Protein AF-A0A0F9ECY3-F1 (afdb_monomer)

Radius of gyration: 12.52 Å; Cα contacts (8 Å, |Δi|>4): 23; chains: 1; bounding box: 2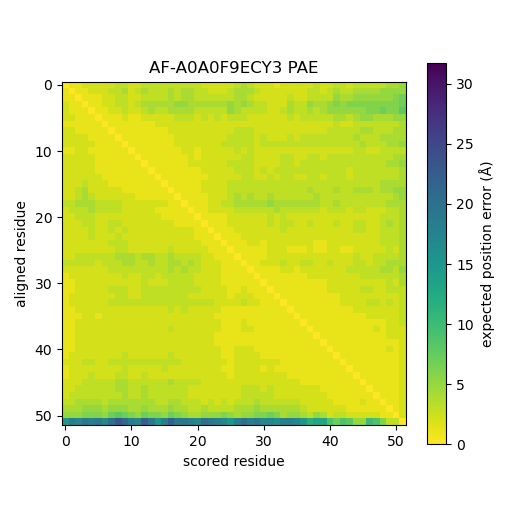6×20×34 Å

Solvent-accessible surface area (backbone atoms only — not comparable to full-atom values): 3446 Å² total; per-residue (Å²): 132,54,60,90,88,47,71,52,71,71,53,48,52,58,47,69,69,35,92,89,51,80,92,82,79,80,70,96,60,91,64,57,45,70,59,42,49,54,55,50,49,54,56,43,28,60,76,79,55,84,72,117

Secondary structure (DSSP, 8-state):
---TT---HHHHHHHHT-TT------SSSPPPHHHHHHHHHHHHHHHHSS--

Nearest PDB structures (foldseek):
  4j3c-assembly1_B  TM=9.918E-01  e=2.877E-04  Sinorhizobium meliloti 1021
  4j3c-assembly1_A  TM=9.905E-01  e=1.614E-03  Sinorhizobium meliloti 1021

Mean predicted aligned error: 2.47 Å

Sequence (52 aa):
IGPEGGFSERERERLRRQAYARSVTLGPRILRADTAAVAAMTVWQQTFGDWT

Foldseek 3Di:
DAAQVGDDPVVVVVQVPDPPHDDDDLPDDDDGPVRCVVSVVVVCCVPPNDPD

Structure (mmCIF, N/CA/C/O backbone):
data_AF-A0A0F9ECY3-F1
#
_entry.id   AF-A0A0F9ECY3-F1
#
loop_
_atom_site.group_PDB
_atom_site.id
_atom_site.type_symbol
_atom_site.label_atom_id
_atom_site.label_alt_id
_atom_site.label_comp_id
_atom_site.label_asym_id
_atom_site.label_entity_id
_atom_site.label_seq_id
_atom_site.pdbx_PDB_ins_code
_atom_site.Cartn_x
_atom_site.Cartn_y
_atom_site.Cartn_z
_atom_site.occupancy
_atom_site.B_iso_or_equiv
_atom_site.auth_seq_id
_atom_site.auth_comp_id
_atom_site.auth_asym_id
_atom_site.auth_atom_id
_atom_site.pdbx_PDB_model_num
ATOM 1 N N . ILE A 1 1 ? 0.052 1.774 1.894 1.00 96.00 1 ILE A N 1
ATOM 2 C CA . ILE A 1 1 ? 1.067 1.246 2.838 1.00 96.00 1 ILE A CA 1
ATOM 3 C C . ILE A 1 1 ? 0.981 2.081 4.110 1.00 96.00 1 ILE A C 1
ATOM 5 O O . ILE A 1 1 ? 0.807 3.285 3.982 1.00 96.00 1 ILE A O 1
ATOM 9 N N . GLY A 1 2 ? 0.951 1.457 5.289 1.00 94.12 2 GLY A N 1
ATOM 10 C CA . GLY A 1 2 ? 0.884 2.167 6.577 1.00 94.12 2 GLY A CA 1
ATOM 11 C C . GLY A 1 2 ? 2.267 2.317 7.225 1.00 94.12 2 GLY A C 1
ATOM 12 O O . GLY A 1 2 ? 3.232 1.783 6.677 1.00 94.12 2 GLY A O 1
ATOM 13 N N . PRO A 1 3 ? 2.365 3.007 8.376 1.00 94.50 3 PRO A N 1
ATOM 14 C CA . PRO A 1 3 ? 3.594 3.063 9.173 1.00 94.50 3 PRO A CA 1
ATOM 15 C C . PRO A 1 3 ? 3.939 1.683 9.763 1.00 94.50 3 PRO A C 1
ATOM 17 O O . PRO A 1 3 ? 3.164 0.733 9.636 1.00 94.50 3 PRO A O 1
ATOM 20 N N . GLU A 1 4 ? 5.070 1.567 10.458 1.00 92.31 4 GLU A N 1
ATOM 21 C CA . GLU A 1 4 ? 5.560 0.322 11.069 1.00 92.31 4 GLU A CA 1
ATOM 22 C C . GLU A 1 4 ? 4.547 -0.303 12.041 1.00 92.31 4 GLU A C 1
ATOM 24 O O . GLU A 1 4 ? 4.377 -1.520 12.058 1.00 92.31 4 GLU A O 1
ATOM 29 N N . GLY A 1 5 ? 3.826 0.525 12.806 1.00 92.81 5 GLY A N 1
ATOM 30 C CA . GLY A 1 5 ? 2.744 0.087 13.700 1.00 92.81 5 GLY A CA 1
ATOM 31 C C . GLY A 1 5 ? 1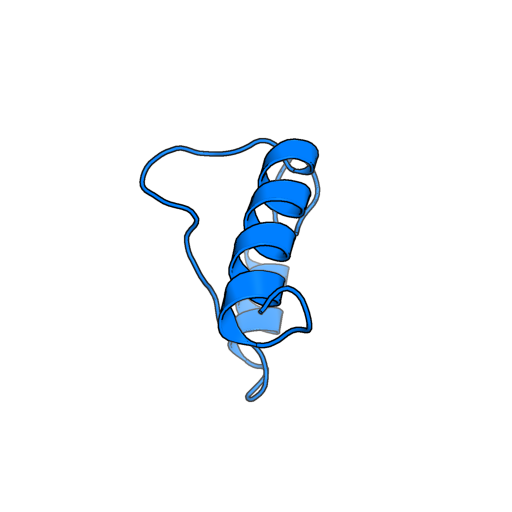.436 -0.285 12.985 1.00 92.81 5 GLY A C 1
ATOM 32 O O . GLY A 1 5 ? 0.479 -0.722 13.623 1.00 92.81 5 GLY A O 1
ATOM 33 N N . GLY A 1 6 ? 1.379 -0.120 11.662 1.00 95.06 6 GLY A N 1
ATOM 34 C CA . GLY A 1 6 ? 0.183 -0.301 10.852 1.00 95.06 6 GLY A CA 1
ATOM 35 C C . GLY A 1 6 ? -0.876 0.782 11.077 1.00 95.06 6 GLY A C 1
ATOM 36 O O . GLY A 1 6 ? -0.669 1.771 11.773 1.00 95.06 6 GLY A O 1
ATOM 37 N N . PHE A 1 7 ? -2.037 0.597 10.448 1.00 96.88 7 PHE A N 1
ATOM 38 C CA . PHE A 1 7 ? -3.197 1.464 10.658 1.00 96.88 7 PHE A CA 1
ATOM 39 C C . PHE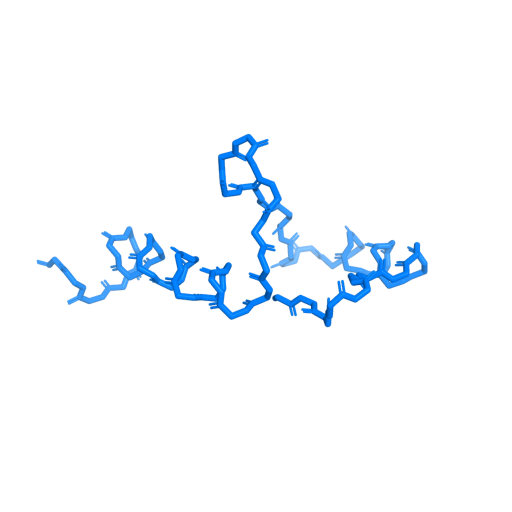 A 1 7 ? -3.918 1.106 11.958 1.00 96.88 7 PHE A C 1
ATOM 41 O O . PHE A 1 7 ? -4.148 -0.083 12.218 1.00 96.88 7 PHE A O 1
ATOM 48 N N . SER A 1 8 ? -4.356 2.123 12.700 1.00 97.75 8 SER A N 1
ATOM 49 C CA . SER A 1 8 ? -5.303 1.979 13.811 1.00 97.75 8 SER A CA 1
ATOM 50 C C . SER A 1 8 ? -6.664 1.464 13.325 1.00 97.75 8 SER A C 1
ATOM 52 O O . SER A 1 8 ? -6.992 1.567 12.139 1.00 97.75 8 SER A O 1
ATOM 54 N N . GLU A 1 9 ? -7.504 0.943 14.225 1.00 97.69 9 GLU A N 1
ATOM 55 C CA . GLU A 1 9 ? -8.827 0.435 13.822 1.00 97.69 9 GLU A CA 1
ATOM 56 C C . GLU A 1 9 ? -9.697 1.536 13.197 1.00 97.69 9 GLU A C 1
ATOM 58 O O . GLU A 1 9 ? -10.278 1.340 12.132 1.00 97.69 9 GLU A O 1
ATOM 63 N N . ARG A 1 10 ? -9.673 2.750 13.764 1.00 98.19 10 ARG A N 1
ATOM 64 C CA . ARG A 1 10 ? -10.390 3.913 13.217 1.00 98.19 10 ARG A CA 1
ATOM 65 C C . ARG A 1 10 ? -9.958 4.251 11.786 1.00 98.19 10 ARG A C 1
ATOM 67 O O . ARG A 1 10 ? -10.791 4.611 10.952 1.00 98.19 10 ARG A O 1
ATOM 74 N N . GLU A 1 11 ? -8.665 4.160 11.483 1.00 97.88 11 GLU A N 1
ATOM 75 C CA . GLU A 1 11 ? -8.153 4.388 10.128 1.00 97.88 11 GLU A CA 1
ATOM 76 C C . GLU A 1 11 ? -8.556 3.267 9.172 1.00 97.88 11 GLU A C 1
ATOM 78 O O . GLU A 1 11 ? -8.970 3.557 8.047 1.00 97.88 11 GLU A O 1
ATOM 83 N N . ARG A 1 12 ? -8.498 2.005 9.619 1.00 96.62 12 ARG A N 1
ATOM 84 C CA . ARG A 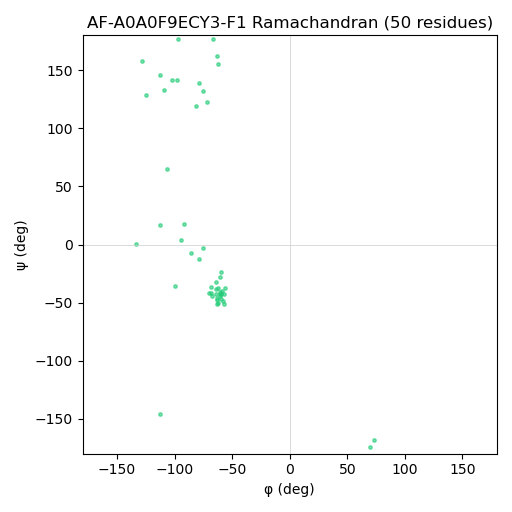1 12 ? -8.946 0.844 8.833 1.00 96.62 12 ARG A CA 1
ATOM 85 C C . ARG A 1 12 ? -10.418 0.961 8.475 1.00 96.62 12 ARG A C 1
ATOM 87 O O . ARG A 1 12 ? -10.773 0.790 7.314 1.00 96.62 12 ARG A O 1
ATOM 94 N N . GLU A 1 13 ? -11.269 1.303 9.435 1.00 97.50 13 GLU A N 1
ATOM 95 C CA . GLU A 1 13 ? -12.688 1.548 9.189 1.00 97.50 13 GLU A CA 1
ATOM 96 C C . GLU A 1 13 ? -12.911 2.698 8.204 1.00 97.50 13 GLU A C 1
ATOM 98 O O . GLU A 1 13 ? -13.719 2.578 7.283 1.00 97.50 13 GLU A O 1
ATOM 103 N N . ARG A 1 14 ? -12.176 3.809 8.357 1.00 97.50 14 ARG A N 1
ATOM 104 C CA . ARG A 1 14 ? -12.265 4.943 7.428 1.00 97.50 14 ARG A CA 1
ATOM 105 C C . ARG A 1 14 ? -11.903 4.532 6.001 1.00 97.50 14 ARG A C 1
ATOM 107 O O . ARG A 1 14 ? -12.599 4.955 5.083 1.00 97.50 14 ARG A O 1
ATOM 114 N N . LEU A 1 15 ? -10.854 3.727 5.822 1.00 96.94 15 LEU A N 1
ATOM 115 C CA . LEU A 1 15 ? -10.437 3.208 4.516 1.00 96.94 15 LEU A CA 1
ATOM 116 C C . LEU A 1 15 ? -11.466 2.227 3.943 1.00 96.94 15 LEU A C 1
ATOM 118 O O . LEU A 1 15 ? -11.829 2.354 2.781 1.00 96.94 15 LEU A O 1
ATOM 122 N N . ARG A 1 16 ? -11.995 1.304 4.759 1.00 96.62 16 ARG A N 1
ATOM 123 C CA . ARG A 1 16 ? -13.029 0.338 4.341 1.00 96.62 16 ARG A CA 1
ATOM 124 C C . ARG A 1 16 ? -14.319 1.008 3.855 1.00 96.62 16 ARG A C 1
ATOM 126 O O . ARG A 1 16 ? -15.022 0.420 3.044 1.00 96.62 16 ARG A O 1
ATOM 133 N N . ARG A 1 17 ? -14.637 2.214 4.341 1.00 97.62 17 ARG A N 1
ATOM 134 C CA . ARG A 1 17 ? -15.816 2.985 3.905 1.00 97.62 17 ARG A CA 1
ATOM 135 C C . ARG A 1 17 ? -15.637 3.704 2.564 1.00 97.62 17 ARG A C 1
ATOM 137 O O . ARG A 1 17 ? -16.623 4.193 2.024 1.00 97.62 17 ARG A O 1
ATOM 144 N N . GLN A 1 18 ? -14.421 3.808 2.029 1.00 98.25 18 GLN A N 1
ATOM 145 C CA . GLN A 1 18 ? -14.204 4.447 0.730 1.00 98.25 18 GLN A CA 1
ATOM 146 C C . GLN A 1 18 ? -14.513 3.454 -0.392 1.00 98.25 18 GLN A C 1
ATOM 148 O O . GLN A 1 18 ? -13.840 2.435 -0.515 1.00 98.25 18 GLN A O 1
ATOM 153 N N . ALA A 1 19 ? -15.495 3.769 -1.241 1.00 98.00 19 ALA A N 1
ATOM 154 C CA . ALA A 1 19 ? -15.916 2.888 -2.338 1.00 98.00 19 ALA A CA 1
ATOM 155 C C . ALA A 1 19 ? -14.794 2.582 -3.350 1.00 98.00 19 ALA A C 1
ATOM 157 O O . ALA A 1 19 ? -14.821 1.555 -4.019 1.00 98.00 19 ALA A O 1
ATOM 158 N N . TYR A 1 20 ? -13.794 3.459 -3.441 1.00 97.12 20 TYR A N 1
ATOM 159 C CA . TYR A 1 20 ? -12.638 3.332 -4.330 1.00 97.12 20 TYR A CA 1
ATOM 160 C C . TYR A 1 20 ? -11.410 2.688 -3.661 1.00 97.12 20 TYR A C 1
ATOM 162 O O . TYR A 1 20 ? -10.348 2.622 -4.274 1.00 97.12 20 TYR A O 1
ATOM 170 N N . ALA A 1 21 ? -11.511 2.231 -2.407 1.00 96.94 21 ALA A N 1
ATOM 171 C CA . ALA A 1 21 ? -10.404 1.596 -1.698 1.00 96.94 21 ALA A CA 1
ATOM 172 C C . ALA A 1 21 ? -10.644 0.092 -1.520 1.00 96.94 21 ALA A C 1
ATOM 174 O O . ALA A 1 21 ? -11.692 -0.343 -1.044 1.00 96.94 21 ALA A O 1
ATOM 175 N N . ARG A 1 22 ? -9.626 -0.718 -1.832 1.00 95.38 22 ARG A N 1
ATOM 176 C CA . ARG A 1 22 ? -9.652 -2.169 -1.624 1.00 95.38 22 ARG A CA 1
ATOM 177 C C . ARG A 1 22 ? -8.469 -2.621 -0.776 1.00 95.38 22 ARG A C 1
ATOM 179 O O . ARG A 1 22 ? -7.322 -2.313 -1.077 1.00 95.38 22 ARG A O 1
ATOM 186 N N . SER A 1 23 ? -8.746 -3.387 0.278 1.00 95.38 23 SER A N 1
ATOM 187 C CA . SER A 1 23 ? -7.708 -4.073 1.049 1.00 95.38 23 SER A CA 1
ATOM 188 C C . SER A 1 23 ? -7.194 -5.292 0.286 1.00 95.38 23 SER A C 1
ATOM 190 O O . SER A 1 23 ? -7.998 -6.124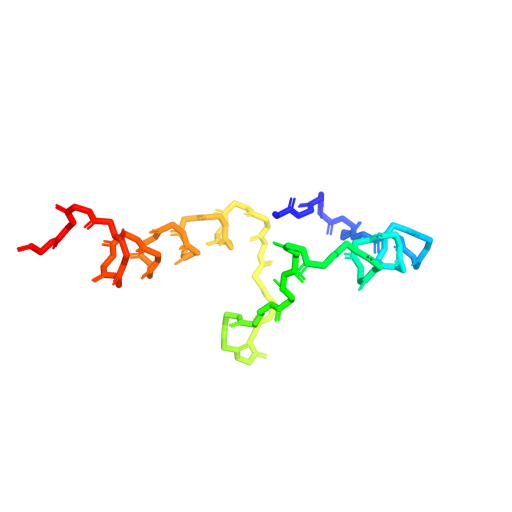 -0.143 1.00 95.38 23 SER A O 1
ATOM 192 N N . VAL A 1 24 ? -5.874 -5.429 0.192 1.00 95.69 24 VAL A N 1
ATOM 193 C CA . VAL A 1 24 ? -5.189 -6.575 -0.421 1.00 95.69 24 VAL A CA 1
ATOM 194 C C . VAL A 1 24 ? -4.141 -7.144 0.535 1.00 95.69 24 VAL A C 1
ATOM 196 O O . VAL A 1 24 ? -3.674 -6.444 1.436 1.00 95.69 24 VAL A O 1
ATOM 199 N N . THR A 1 25 ? -3.774 -8.409 0.343 1.00 96.81 25 THR A N 1
ATOM 200 C CA . THR A 1 25 ? -2.688 -9.082 1.068 1.00 96.81 25 THR A CA 1
ATOM 201 C C . THR A 1 25 ? -1.537 -9.402 0.112 1.00 96.81 25 THR A C 1
ATOM 203 O O . THR A 1 25 ? -1.761 -9.695 -1.059 1.00 96.81 25 THR A O 1
ATOM 206 N N . LEU A 1 26 ? -0.296 -9.352 0.607 1.00 97.50 26 LEU A N 1
ATOM 207 C CA . LEU A 1 26 ? 0.920 -9.682 -0.151 1.00 97.50 26 LEU A CA 1
ATOM 208 C C . LEU A 1 26 ? 1.481 -11.030 0.320 1.00 97.50 26 LEU A C 1
ATOM 210 O O . LEU A 1 26 ? 2.551 -11.116 0.922 1.00 97.50 26 LEU A O 1
ATOM 214 N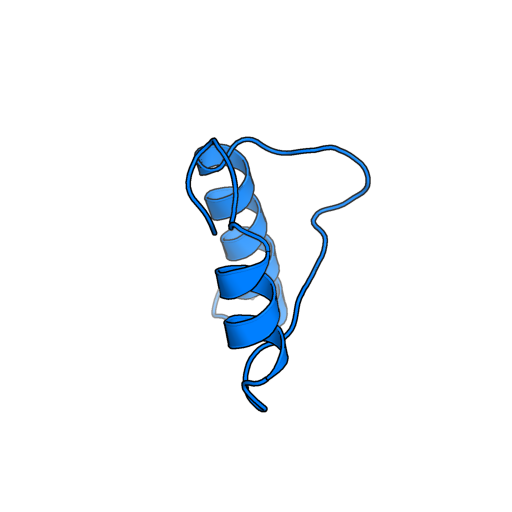 N . GLY A 1 27 ? 0.712 -12.093 0.082 1.00 97.00 27 GLY A N 1
ATOM 215 C CA . GLY A 1 27 ? 1.025 -13.434 0.576 1.00 97.00 27 GLY A CA 1
ATOM 216 C C . GLY A 1 27 ? 0.803 -13.599 2.091 1.00 97.00 27 GLY A C 1
ATOM 217 O O . GLY A 1 27 ? 0.178 -12.751 2.728 1.00 97.00 27 GLY A O 1
ATOM 218 N N . PRO A 1 28 ? 1.281 -14.711 2.684 1.00 97.56 28 PRO A N 1
ATOM 219 C CA . PRO A 1 28 ? 0.949 -15.092 4.063 1.00 97.56 28 PRO A CA 1
ATOM 220 C C . PRO A 1 28 ? 1.846 -14.464 5.144 1.00 97.56 28 PRO A C 1
ATOM 222 O O . PRO A 1 28 ? 1.594 -14.656 6.330 1.00 97.56 28 PRO A O 1
ATOM 225 N N . ARG A 1 29 ? 2.923 -13.761 4.769 1.00 97.81 29 ARG A N 1
ATOM 226 C CA . ARG A 1 29 ? 3.916 -13.208 5.708 1.00 97.81 29 ARG A CA 1
ATOM 227 C C . ARG A 1 29 ? 3.701 -11.712 5.902 1.00 97.81 29 ARG A C 1
ATOM 229 O O . ARG A 1 29 ? 3.429 -10.999 4.941 1.00 97.81 29 ARG A O 1
ATOM 236 N N . ILE A 1 30 ? 3.885 -11.234 7.132 1.00 96.12 30 ILE A N 1
ATOM 237 C CA . ILE A 1 30 ? 3.892 -9.796 7.410 1.00 96.12 30 ILE A CA 1
ATOM 238 C C . ILE A 1 30 ? 5.179 -9.196 6.852 1.00 96.12 30 ILE A C 1
ATOM 240 O O . ILE A 1 30 ? 6.280 -9.610 7.212 1.00 96.12 30 ILE A O 1
ATOM 244 N N . LEU A 1 31 ? 5.022 -8.219 5.965 1.00 97.25 31 LEU A N 1
ATOM 245 C CA . LEU A 1 31 ? 6.124 -7.463 5.390 1.00 97.25 31 LEU A CA 1
ATOM 246 C C . LEU A 1 31 ? 6.288 -6.145 6.149 1.00 97.25 31 LEU A C 1
ATOM 248 O O . LEU A 1 31 ? 5.297 -5.498 6.495 1.00 97.25 31 LEU A O 1
ATOM 252 N N . ARG A 1 32 ? 7.540 -5.724 6.363 1.00 96.88 32 ARG A N 1
ATOM 253 C CA . ARG A 1 32 ? 7.834 -4.344 6.780 1.00 96.88 32 ARG A CA 1
ATOM 254 C C . ARG A 1 32 ? 7.380 -3.363 5.697 1.00 96.88 32 ARG A C 1
ATOM 256 O O . ARG A 1 32 ? 7.264 -3.741 4.531 1.00 96.88 32 ARG A O 1
ATOM 263 N N . ALA A 1 33 ? 7.101 -2.120 6.087 1.00 96.31 33 ALA A N 1
ATOM 264 C CA . ALA A 1 33 ? 6.482 -1.123 5.213 1.00 96.31 33 ALA A CA 1
ATOM 265 C C . ALA A 1 33 ? 7.279 -0.873 3.919 1.00 96.31 33 ALA A C 1
ATOM 267 O O . ALA A 1 33 ? 6.692 -0.836 2.839 1.00 96.31 33 ALA A O 1
ATOM 268 N N . ASP A 1 34 ? 8.605 -0.785 4.018 1.00 96.62 34 ASP A N 1
ATOM 269 C CA . ASP A 1 34 ? 9.535 -0.651 2.892 1.00 96.62 34 ASP A CA 1
ATOM 270 C C . ASP A 1 34 ? 9.423 -1.815 1.888 1.00 96.62 34 ASP A C 1
ATOM 272 O O . ASP A 1 34 ? 9.250 -1.620 0.684 1.00 96.62 34 ASP A O 1
ATOM 276 N N . THR A 1 35 ? 9.428 -3.040 2.404 1.00 97.56 35 THR A N 1
ATOM 277 C CA . THR A 1 35 ? 9.348 -4.283 1.637 1.00 97.56 35 THR A CA 1
ATOM 278 C C . THR A 1 35 ? 7.966 -4.433 1.001 1.00 97.56 35 THR A C 1
ATOM 280 O O . THR A 1 35 ? 7.848 -4.806 -0.165 1.00 97.56 35 THR A O 1
ATOM 283 N N . ALA A 1 36 ? 6.908 -4.102 1.748 1.00 97.81 36 ALA A N 1
ATOM 284 C CA . ALA A 1 36 ? 5.533 -4.114 1.265 1.00 97.81 36 ALA A CA 1
ATOM 285 C C . ALA A 1 36 ? 5.314 -3.095 0.141 1.00 97.81 36 ALA A C 1
ATOM 287 O O . ALA A 1 36 ? 4.593 -3.394 -0.807 1.00 97.81 36 ALA A O 1
ATOM 288 N N . ALA A 1 37 ? 5.927 -1.909 0.231 1.00 97.69 37 ALA A N 1
ATOM 289 C CA . ALA A 1 37 ? 5.815 -0.878 -0.793 1.00 97.69 37 ALA A CA 1
ATOM 290 C C . ALA A 1 37 ? 6.40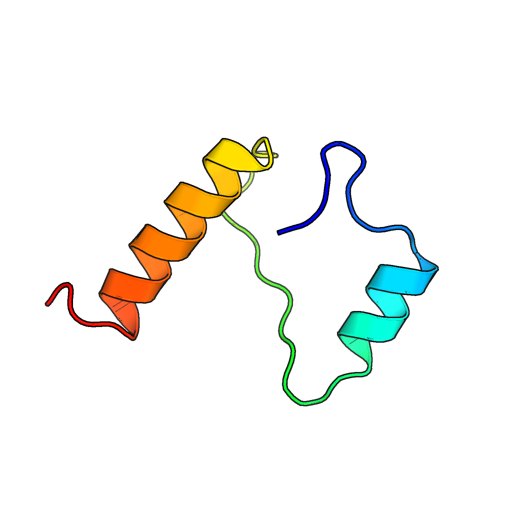7 -1.346 -2.126 1.00 97.69 37 ALA A C 1
ATOM 292 O O . ALA A 1 37 ? 5.716 -1.297 -3.143 1.00 97.69 37 ALA A O 1
ATOM 293 N N . VAL A 1 38 ? 7.642 -1.858 -2.114 1.00 98.25 38 VAL A N 1
ATOM 294 C CA . VAL A 1 38 ? 8.290 -2.368 -3.332 1.00 98.25 38 VAL A CA 1
ATOM 295 C C . VAL A 1 38 ? 7.517 -3.561 -3.897 1.00 98.25 38 VAL A C 1
ATOM 297 O O . VAL A 1 38 ? 7.179 -3.554 -5.075 1.00 98.25 38 VAL A O 1
ATOM 300 N N . ALA A 1 39 ? 7.143 -4.540 -3.065 1.00 98.31 39 ALA A N 1
ATOM 301 C CA . ALA A 1 39 ? 6.382 -5.705 -3.521 1.00 98.31 39 ALA A CA 1
ATOM 302 C C . ALA A 1 39 ? 5.012 -5.329 -4.122 1.00 98.31 39 ALA A C 1
ATOM 304 O O . ALA A 1 39 ? 4.634 -5.864 -5.164 1.00 98.31 39 ALA A O 1
ATOM 305 N N . ALA A 1 40 ? 4.280 -4.395 -3.499 1.00 97.88 40 ALA A N 1
ATOM 306 C CA . ALA A 1 40 ? 2.998 -3.916 -4.016 1.00 97.88 40 ALA A CA 1
ATOM 307 C C . ALA A 1 40 ? 3.150 -3.210 -5.368 1.00 97.88 40 ALA A C 1
ATOM 309 O O . ALA A 1 40 ? 2.377 -3.491 -6.281 1.00 97.88 40 ALA A O 1
ATOM 310 N N . MET A 1 41 ? 4.137 -2.316 -5.505 1.00 98.12 41 MET A N 1
ATOM 311 C CA . MET A 1 41 ? 4.376 -1.597 -6.760 1.00 98.12 41 MET A CA 1
ATOM 312 C C . MET A 1 41 ? 4.787 -2.542 -7.883 1.00 98.12 41 MET A C 1
ATOM 314 O O . MET A 1 41 ? 4.258 -2.411 -8.979 1.00 98.12 41 MET A O 1
ATOM 318 N N . THR A 1 42 ? 5.656 -3.520 -7.615 1.00 98.06 42 THR A N 1
ATOM 319 C CA . THR A 1 42 ? 6.075 -4.509 -8.618 1.00 98.06 42 THR A CA 1
ATOM 320 C C . THR A 1 42 ? 4.880 -5.262 -9.199 1.00 98.06 42 THR A C 1
ATOM 322 O O . THR A 1 42 ? 4.710 -5.304 -10.415 1.00 98.06 42 THR A O 1
ATOM 325 N N . VAL A 1 43 ? 4.016 -5.821 -8.344 1.00 97.38 43 VAL A N 1
ATOM 326 C CA . VAL A 1 43 ? 2.841 -6.581 -8.809 1.00 97.38 43 VAL A CA 1
ATOM 327 C C . VAL A 1 43 ? 1.819 -5.664 -9.483 1.00 97.38 43 VAL A C 1
ATOM 329 O O . VAL A 1 43 ? 1.200 -6.053 -10.474 1.00 97.38 43 VAL A O 1
ATOM 332 N N . TRP A 1 44 ? 1.652 -4.435 -8.983 1.00 97.69 44 TRP A N 1
ATOM 333 C CA . TRP A 1 44 ? 0.774 -3.452 -9.613 1.00 97.69 44 TRP A CA 1
ATOM 334 C C . TRP A 1 44 ? 1.250 -3.088 -11.019 1.00 97.69 44 TRP A C 1
ATOM 336 O O . TRP A 1 44 ? 0.458 -3.165 -11.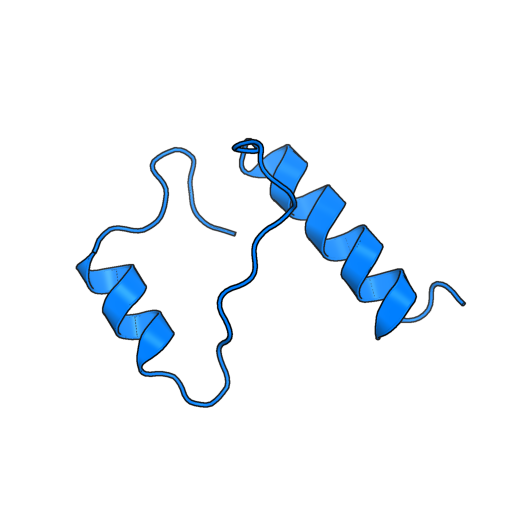951 1.00 97.69 44 TRP A O 1
ATOM 346 N N . GLN A 1 45 ? 2.532 -2.748 -11.183 1.00 98.44 45 GLN A N 1
ATOM 347 C CA . GLN A 1 45 ? 3.098 -2.372 -12.479 1.00 98.44 45 GLN A CA 1
ATOM 348 C C . GLN A 1 45 ? 3.029 -3.518 -13.491 1.00 98.44 45 GLN A C 1
ATOM 350 O O . GLN A 1 45 ? 2.694 -3.287 -14.646 1.00 98.44 45 GLN A O 1
ATOM 355 N N . GLN A 1 46 ? 3.246 -4.760 -13.044 1.00 98.06 46 GLN A N 1
ATOM 356 C CA . GLN A 1 46 ? 3.100 -5.948 -13.889 1.00 98.06 46 GLN A CA 1
ATOM 357 C C . GLN A 1 46 ? 1.655 -6.177 -14.371 1.00 98.06 46 GLN A C 1
ATOM 359 O O . GLN A 1 46 ? 1.445 -6.743 -15.437 1.00 98.06 46 GLN A O 1
ATOM 364 N N . THR A 1 47 ? 0.649 -5.805 -13.574 1.00 96.62 47 THR A N 1
ATOM 365 C CA . THR A 1 47 ? -0.757 -6.154 -13.863 1.00 96.62 47 THR A CA 1
ATOM 366 C C . THR A 1 47 ? -1.535 -5.005 -14.505 1.00 96.62 47 THR A C 1
ATOM 368 O O . THR A 1 47 ? -2.419 -5.234 -15.326 1.00 96.62 47 THR A O 1
ATOM 371 N N . PHE A 1 48 ? -1.245 -3.770 -14.099 1.00 97.12 48 PHE A N 1
ATOM 372 C CA . PHE A 1 48 ? -2.030 -2.576 -14.429 1.00 97.12 48 PHE A CA 1
ATOM 373 C C . PHE A 1 48 ? -1.174 -1.391 -14.880 1.00 97.12 48 PHE A C 1
ATOM 375 O O . PHE A 1 48 ? -1.708 -0.304 -15.100 1.00 97.12 48 PHE A O 1
ATOM 382 N N . GLY A 1 49 ? 0.141 -1.568 -14.932 1.00 97.06 49 GLY A N 1
ATOM 383 C CA . GLY A 1 49 ? 1.082 -0.516 -15.265 1.00 97.06 49 GLY A CA 1
ATOM 384 C C . GLY A 1 49 ? 1.784 -0.755 -16.589 1.00 97.06 49 GLY A C 1
ATOM 385 O O . GLY A 1 49 ? 1.191 -1.285 -17.524 1.00 97.06 49 GLY A O 1
ATOM 386 N N . ASP A 1 50 ? 3.042 -0.331 -16.659 1.00 97.31 50 ASP A N 1
ATOM 387 C CA . ASP A 1 50 ? 3.826 -0.243 -17.894 1.00 97.31 50 ASP A CA 1
ATOM 388 C C . ASP A 1 50 ? 5.001 -1.235 -17.960 1.00 97.31 50 ASP A C 1
ATOM 390 O O . ASP A 1 50 ? 5.915 -1.070 -18.764 1.00 97.31 50 ASP A O 1
ATOM 394 N N . TRP A 1 51 ? 5.008 -2.272 -17.114 1.00 95.50 51 TRP A N 1
ATOM 395 C CA . TRP A 1 51 ? 6.100 -3.262 -17.052 1.00 95.50 51 TRP A CA 1
ATOM 396 C C . TRP A 1 51 ? 5.888 -4.493 -17.952 1.00 95.50 51 TRP A C 1
ATOM 398 O O . TRP A 1 51 ? 6.565 -5.510 -17.787 1.00 95.50 51 TRP A O 1
ATOM 408 N N . THR A 1 52 ? 4.980 -4.383 -18.921 1.00 74.94 52 THR A N 1
ATOM 409 C CA . THR A 1 52 ? 4.675 -5.367 -19.977 1.00 74.94 52 THR A CA 1
ATOM 410 C C . THR A 1 52 ? 4.257 -4.640 -21.239 1.00 74.94 52 THR A C 1
ATOM 412 O O . THR A 1 52 ? 4.567 -5.167 -22.329 1.00 74.94 52 THR A O 1
#

pLDDT: mean 96.47, std 3.29, range [74.94, 98.44]

Organism: NCBI:txid412755

InterPro domains:
  IPR006700 Ribosomal RNA small subunit methyltransferase E [PTHR30027] (1-46)
  IPR00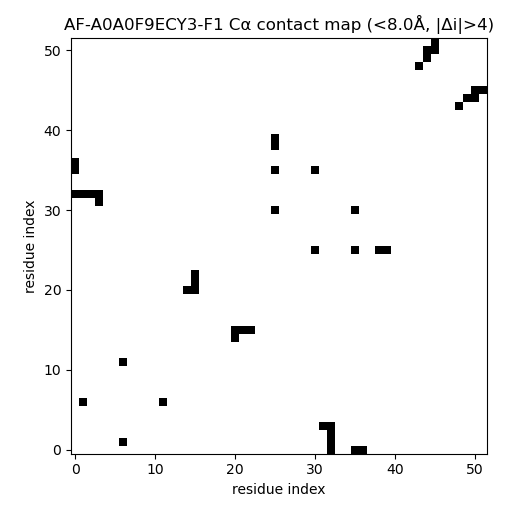6700 Ribosomal RNA small subunit methyltransferase E [TIGR00046] (1-50)
  IPR029026 tRNA (guanine-N1-)-methyltransferase, N-terminal [G3DSA:3.40.1280.10] (1-52)
  IPR029028 Alpha/beta knot methyltransferases [SSF75217] (1-51)
  IPR046886 Ribosomal RNA small subunit methyltransferase E, methyltransferase domain [PF04452] (1-45)